Protein AF-A0A833ARR1-F1 (afdb_monomer)

pLDDT: mean 80.04, std 18.49, range [44.41, 98.19]

Secondary structure (DSSP, 8-state):
--HHHHHHHHHHHHHHHHHS-SSTTS--------HHHHHHHHHHHHHTT-HHHHHHHHHHHHHH-TT-HHHHHHHHHHHHHHTT--HHHHHHHHHHHTT-

Radius of gyration: 26.06 Å; Cα contacts (8 Å, |Δi|>4): 65; chains: 1; bounding box: 70×63×41 Å

Structure (mmCIF, N/CA/C/O backbone):
data_AF-A0A833ARR1-F1
#
_entry.id   AF-A0A833ARR1-F1
#
loop_
_atom_site.group_PDB
_atom_site.id
_atom_site.type_symbol
_atom_site.label_atom_id
_atom_site.label_alt_id
_atom_site.label_comp_id
_atom_site.label_asym_id
_atom_site.label_entity_id
_atom_site.label_seq_id
_atom_site.pdbx_PDB_ins_code
_atom_site.Cartn_x
_atom_site.Cartn_y
_atom_site.Cartn_z
_atom_site.occupancy
_atom_site.B_iso_or_equiv
_atom_site.auth_seq_id
_atom_site.auth_comp_id
_atom_site.auth_asym_id
_atom_site.auth_atom_id
_atom_site.pdbx_PDB_model_num
ATOM 1 N N . MET A 1 1 ? 41.107 50.569 -3.709 1.00 56.28 1 MET A N 1
ATOM 2 C CA . MET A 1 1 ? 40.153 49.751 -2.919 1.00 56.28 1 MET A CA 1
ATOM 3 C C . MET A 1 1 ? 39.139 49.053 -3.844 1.00 56.28 1 MET A C 1
ATOM 5 O O . MET A 1 1 ? 37.937 49.138 -3.637 1.00 56.28 1 MET A O 1
ATOM 9 N N . THR A 1 2 ? 39.620 48.374 -4.897 1.00 56.75 2 THR A N 1
ATOM 10 C CA . THR A 1 2 ? 38.771 47.808 -5.979 1.00 56.75 2 THR A CA 1
ATOM 11 C C . THR A 1 2 ? 38.948 46.291 -6.113 1.00 56.75 2 THR A C 1
ATOM 13 O O . THR A 1 2 ? 37.993 45.583 -6.414 1.00 56.75 2 THR A O 1
ATOM 16 N N . VAL A 1 3 ? 40.141 45.778 -5.790 1.00 57.66 3 VAL A N 1
ATOM 17 C CA . VAL A 1 3 ? 40.504 44.351 -5.879 1.00 57.66 3 VAL A CA 1
ATOM 18 C C . VAL A 1 3 ? 39.712 43.492 -4.883 1.00 57.66 3 VAL A C 1
ATOM 20 O O . VAL A 1 3 ? 39.143 42.476 -5.269 1.00 57.66 3 VAL A O 1
ATOM 23 N N . HIS A 1 4 ? 39.561 43.952 -3.636 1.00 56.94 4 HIS A N 1
ATOM 24 C CA . HIS A 1 4 ? 38.809 43.238 -2.593 1.00 56.94 4 HIS A CA 1
ATOM 25 C C . HIS A 1 4 ? 37.322 43.052 -2.955 1.00 56.94 4 HIS A C 1
ATOM 27 O O . HIS A 1 4 ? 36.719 42.029 -2.653 1.00 56.94 4 HIS A O 1
ATOM 33 N N . ARG A 1 5 ? 36.726 44.019 -3.665 1.00 59.78 5 ARG A N 1
ATOM 34 C CA . ARG A 1 5 ? 35.316 43.971 -4.083 1.00 59.78 5 ARG A CA 1
ATOM 35 C C . ARG A 1 5 ? 35.071 42.970 -5.216 1.00 59.78 5 ARG A C 1
ATOM 37 O O . ARG A 1 5 ? 33.983 42.414 -5.304 1.00 59.78 5 ARG A O 1
ATOM 44 N N . ASN A 1 6 ? 36.070 42.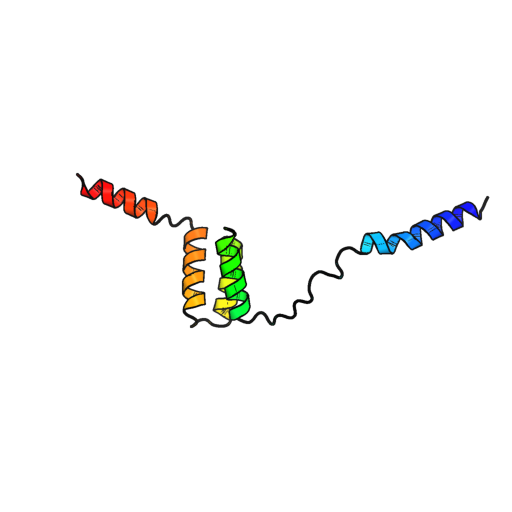738 -6.065 1.00 58.41 6 ASN A N 1
ATOM 45 C CA . ASN A 1 6 ? 35.982 41.778 -7.166 1.00 58.41 6 ASN A CA 1
ATOM 46 C C . ASN A 1 6 ? 36.309 40.351 -6.706 1.00 58.41 6 ASN A C 1
ATOM 48 O O . ASN A 1 6 ? 35.686 39.415 -7.191 1.00 58.41 6 ASN A O 1
ATOM 52 N N . LEU A 1 7 ? 37.201 40.194 -5.720 1.00 59.75 7 LEU A N 1
ATOM 53 C CA . LEU A 1 7 ? 37.519 38.903 -5.102 1.00 59.75 7 LEU A CA 1
ATOM 54 C C . LEU A 1 7 ? 36.320 38.324 -4.332 1.00 59.75 7 LEU A C 1
ATOM 56 O O . LEU A 1 7 ? 35.983 37.158 -4.504 1.00 59.75 7 LEU A O 1
ATOM 60 N N . VAL A 1 8 ? 35.615 39.160 -3.558 1.00 61.34 8 VAL A N 1
ATOM 61 C CA . VAL A 1 8 ? 34.394 38.750 -2.838 1.00 61.34 8 VAL A CA 1
ATOM 62 C C . VAL A 1 8 ? 33.281 38.347 -3.811 1.00 61.34 8 VAL A C 1
ATOM 64 O O . VAL A 1 8 ? 32.609 37.345 -3.587 1.00 61.34 8 VAL A O 1
ATOM 67 N N . LYS A 1 9 ? 33.122 39.072 -4.929 1.00 59.84 9 LYS A N 1
ATOM 68 C CA . LYS A 1 9 ? 32.166 38.704 -5.989 1.00 59.84 9 LYS A CA 1
ATOM 69 C C . LYS A 1 9 ? 32.518 37.368 -6.646 1.00 59.84 9 LYS A C 1
ATOM 71 O O . LYS A 1 9 ? 31.620 36.580 -6.912 1.00 59.84 9 LYS A O 1
ATOM 76 N N . PHE A 1 10 ? 33.805 37.101 -6.865 1.00 62.94 10 PHE A N 1
ATOM 77 C CA . PHE A 1 10 ? 34.276 35.837 -7.434 1.00 62.94 10 PHE A CA 1
ATOM 78 C C . PHE A 1 10 ? 33.992 34.648 -6.509 1.00 62.94 10 PHE A C 1
ATOM 80 O O . PHE A 1 10 ? 33.496 33.624 -6.965 1.00 62.94 10 PHE A O 1
ATOM 87 N N . ILE A 1 11 ? 34.237 34.811 -5.204 1.00 63.59 11 ILE A N 1
ATOM 88 C CA . ILE A 1 11 ? 33.959 33.784 -4.188 1.00 63.59 11 ILE A CA 1
ATOM 89 C C . ILE A 1 11 ? 32.451 33.489 -4.104 1.00 63.59 11 ILE A C 1
ATOM 91 O O . ILE A 1 11 ? 32.057 32.330 -4.016 1.00 63.59 11 ILE A O 1
ATOM 95 N N . PHE A 1 12 ? 31.603 34.518 -4.203 1.00 62.22 12 PHE A N 1
ATOM 96 C CA . PHE A 1 12 ? 30.144 34.357 -4.178 1.00 62.22 12 PHE A CA 1
ATOM 97 C C . PHE A 1 12 ? 29.603 33.607 -5.409 1.00 62.22 12 PHE A C 1
ATOM 99 O O . PHE A 1 12 ? 28.700 32.786 -5.283 1.00 62.22 12 PHE A O 1
ATOM 106 N N . ILE A 1 13 ? 30.179 33.849 -6.593 1.00 64.06 13 ILE A N 1
ATOM 107 C CA . ILE A 1 13 ? 29.793 33.178 -7.848 1.00 64.06 13 ILE A CA 1
ATOM 108 C C . ILE A 1 13 ? 30.218 31.700 -7.848 1.00 64.06 13 ILE A C 1
ATOM 110 O O . ILE A 1 13 ? 29.497 30.856 -8.372 1.00 64.06 13 ILE A O 1
ATOM 114 N N . LEU A 1 14 ? 31.352 31.372 -7.223 1.00 59.88 14 LEU A N 1
ATOM 115 C CA . LEU A 1 14 ? 31.892 30.007 -7.179 1.00 59.88 14 LEU A CA 1
ATOM 116 C C . LEU A 1 14 ? 31.147 29.093 -6.184 1.00 59.88 14 LEU A C 1
ATOM 118 O O . LEU A 1 14 ? 31.147 27.879 -6.354 1.00 59.88 14 LEU A O 1
ATOM 122 N N . MET A 1 15 ? 30.470 29.675 -5.186 1.00 59.19 15 MET A N 1
ATOM 123 C CA . MET A 1 15 ? 29.637 28.965 -4.196 1.00 59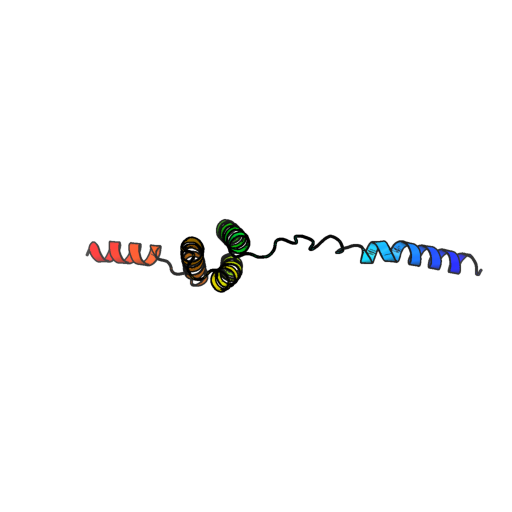.19 15 MET A CA 1
ATOM 124 C C . MET A 1 15 ? 28.161 28.820 -4.619 1.00 59.19 15 MET A C 1
ATOM 126 O O . MET A 1 15 ? 27.430 27.996 -4.071 1.00 59.19 15 MET A O 1
ATOM 130 N N . LEU A 1 16 ? 27.718 29.591 -5.616 1.00 56.44 16 LEU A N 1
ATOM 131 C CA . LEU A 1 16 ? 26.353 29.578 -6.152 1.00 56.44 16 LEU A CA 1
ATOM 132 C C . LEU A 1 16 ? 25.891 28.218 -6.732 1.00 56.44 16 LEU A C 1
ATOM 134 O O . LEU A 1 16 ? 24.738 27.852 -6.497 1.00 56.44 16 LEU A O 1
ATOM 138 N N . PRO A 1 17 ? 26.740 27.416 -7.412 1.00 56.84 17 PRO A N 1
ATOM 139 C CA . PRO A 1 17 ? 26.326 26.100 -7.905 1.00 56.84 17 PRO A CA 1
ATOM 140 C C . PRO A 1 17 ? 26.230 25.021 -6.811 1.00 56.84 17 PRO A C 1
ATOM 142 O O . PRO A 1 17 ? 25.707 23.946 -7.080 1.00 56.84 17 PRO A O 1
ATOM 145 N N . ILE A 1 18 ? 26.673 25.290 -5.575 1.00 58.00 18 ILE A N 1
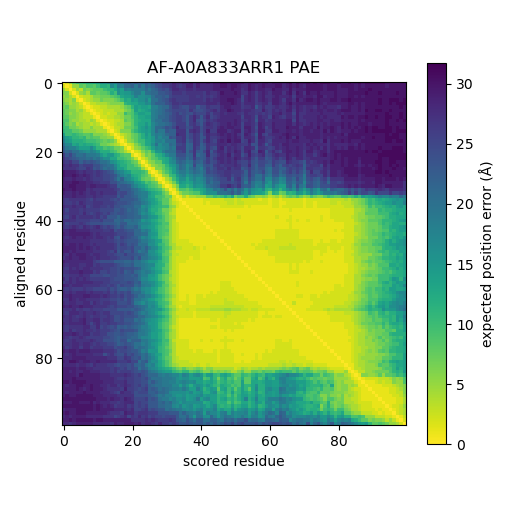ATOM 146 C CA . ILE A 1 18 ? 26.536 24.354 -4.442 1.00 58.00 18 ILE A CA 1
ATOM 147 C C . ILE A 1 18 ? 25.153 24.509 -3.784 1.00 58.00 18 ILE A C 1
ATOM 149 O O . ILE A 1 18 ? 24.583 23.533 -3.309 1.00 58.00 18 ILE A O 1
ATOM 153 N N . PHE A 1 19 ? 24.559 25.709 -3.837 1.00 54.47 19 PHE A N 1
ATOM 154 C CA . PHE A 1 19 ? 23.201 25.965 -3.335 1.00 54.47 19 PHE A CA 1
ATOM 155 C C . PHE A 1 19 ? 22.087 25.599 -4.330 1.00 54.47 19 PHE A C 1
ATOM 157 O O . PHE A 1 19 ? 20.970 25.324 -3.903 1.00 54.47 19 PHE A O 1
ATOM 164 N N . LEU A 1 20 ? 22.382 25.530 -5.636 1.00 55.81 20 LEU A N 1
ATOM 165 C CA . LEU A 1 20 ? 21.483 24.937 -6.644 1.00 55.81 20 LEU A CA 1
AT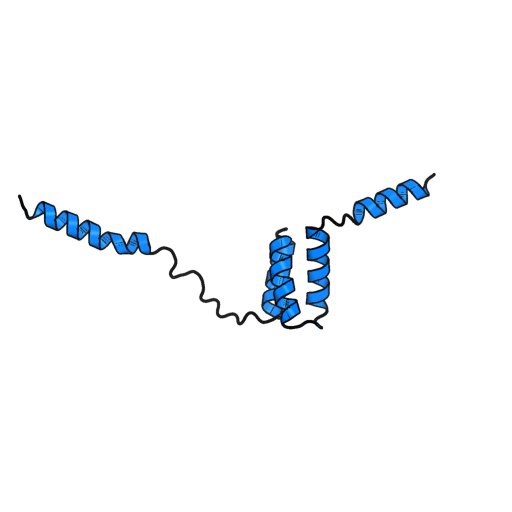OM 166 C C . LEU A 1 20 ? 21.731 23.429 -6.863 1.00 55.81 20 LEU A C 1
ATOM 168 O O . LEU A 1 20 ? 21.099 22.817 -7.720 1.00 55.81 20 LEU A O 1
ATOM 172 N N . GLY A 1 21 ? 22.648 22.828 -6.100 1.00 52.19 21 GLY A N 1
ATOM 173 C CA . GLY A 1 21 ? 23.078 21.435 -6.247 1.00 52.19 21 GLY A CA 1
ATOM 174 C C . GLY A 1 21 ? 22.214 20.395 -5.529 1.00 52.19 21 GLY A C 1
ATOM 175 O O . GLY A 1 21 ? 22.574 19.222 -5.524 1.00 52.19 21 GLY A O 1
ATOM 176 N N . CYS A 1 22 ? 21.083 20.776 -4.935 1.00 57.34 22 CYS A N 1
ATOM 177 C CA . CYS A 1 22 ? 20.113 19.817 -4.410 1.00 57.34 22 CYS A CA 1
ATOM 178 C C . CYS A 1 22 ? 18.998 19.622 -5.444 1.00 57.34 22 CYS A C 1
ATOM 180 O O . CYS A 1 22 ? 18.129 20.483 -5.544 1.00 57.34 22 CYS A O 1
ATOM 182 N N . ASN A 1 23 ? 19.075 18.517 -6.204 1.00 52.84 23 ASN A N 1
ATOM 183 C CA . ASN A 1 23 ? 17.985 17.776 -6.888 1.00 52.84 23 ASN A CA 1
ATOM 184 C C . ASN A 1 23 ? 18.344 17.193 -8.274 1.00 52.84 23 ASN A C 1
ATOM 186 O O . ASN A 1 23 ? 17.450 16.781 -9.001 1.00 52.84 23 ASN A O 1
ATOM 190 N N . ILE A 1 24 ? 19.623 17.065 -8.653 1.00 55.66 24 ILE A N 1
ATOM 191 C CA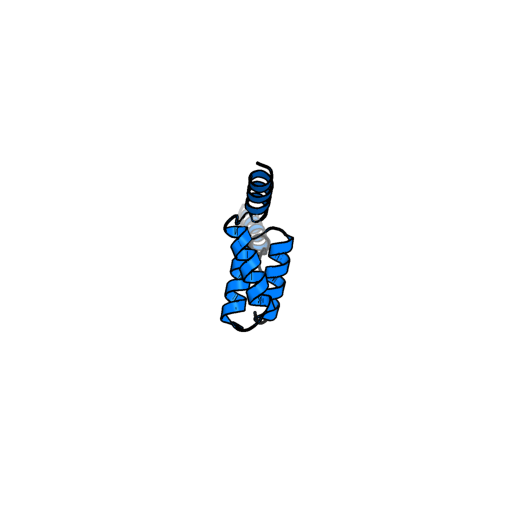 . ILE A 1 24 ? 19.978 16.301 -9.876 1.00 55.66 24 ILE A CA 1
ATOM 192 C C . ILE A 1 24 ? 19.889 14.770 -9.649 1.00 55.66 24 ILE A C 1
ATOM 194 O O . ILE A 1 24 ? 19.919 14.004 -10.603 1.00 55.66 24 ILE A O 1
ATOM 198 N N . PHE A 1 25 ? 19.723 14.303 -8.403 1.00 54.00 25 PHE A N 1
ATOM 199 C CA . PHE A 1 25 ? 19.650 12.868 -8.072 1.00 54.00 25 PHE A CA 1
ATOM 200 C C . PHE A 1 25 ? 18.252 12.359 -7.694 1.00 54.00 25 PHE A C 1
ATOM 202 O O . PHE A 1 25 ? 18.119 11.260 -7.162 1.00 54.00 25 PHE A O 1
ATOM 209 N N . SER A 1 26 ? 17.206 13.133 -7.976 1.00 49.66 26 SER A N 1
ATOM 210 C CA . SER A 1 26 ? 15.836 12.635 -7.886 1.00 49.66 26 SER A CA 1
ATOM 211 C C . SER A 1 26 ? 15.371 12.302 -9.297 1.00 49.66 26 SER A C 1
ATOM 213 O O . SER A 1 26 ? 15.209 13.202 -10.112 1.00 49.66 26 SER A O 1
ATOM 215 N N . SER A 1 27 ? 15.115 11.022 -9.558 1.00 45.66 27 SER A N 1
ATOM 216 C CA . SER A 1 27 ? 14.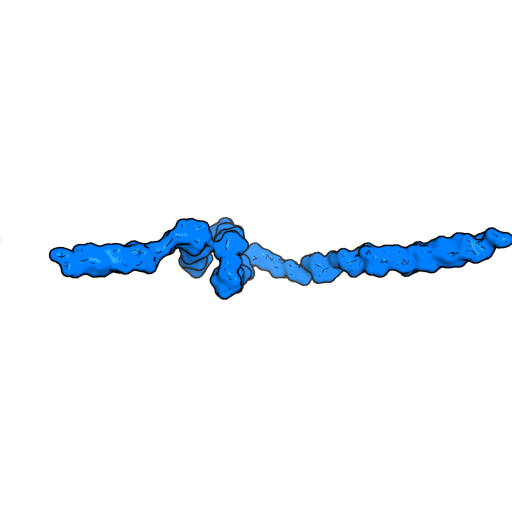421 10.525 -10.755 1.00 45.66 27 SER A CA 1
ATOM 217 C C . SER A 1 27 ? 15.292 10.149 -11.962 1.00 45.66 27 SER A C 1
ATOM 219 O O . SER A 1 27 ? 15.205 10.714 -13.048 1.00 45.66 27 SER A O 1
ATOM 221 N N . MET A 1 28 ? 16.095 9.101 -11.787 1.00 44.41 28 MET A N 1
ATOM 222 C CA . MET A 1 28 ? 16.352 8.137 -12.862 1.00 44.41 28 MET A CA 1
ATOM 223 C C . MET A 1 28 ? 16.125 6.720 -12.320 1.00 44.41 28 MET A C 1
ATOM 225 O O . MET A 1 28 ? 17.015 5.879 -12.337 1.00 44.41 28 MET A O 1
ATOM 229 N N . ASN A 1 29 ? 14.912 6.461 -11.825 1.00 48.06 29 ASN A N 1
ATOM 230 C CA . ASN A 1 29 ? 14.320 5.136 -11.974 1.00 48.06 29 ASN A CA 1
ATOM 231 C C . ASN A 1 29 ? 13.489 5.213 -13.250 1.00 48.06 29 ASN A C 1
ATOM 233 O O . ASN A 1 29 ? 12.325 5.590 -13.232 1.00 48.06 29 ASN A O 1
ATOM 237 N N . SER A 1 30 ? 14.109 4.889 -14.382 1.00 46.56 30 SER A N 1
ATOM 238 C CA . SER A 1 30 ? 13.379 4.449 -15.569 1.00 46.56 30 SER A CA 1
ATOM 239 C C . SER A 1 30 ? 12.839 3.035 -15.335 1.00 46.56 30 SER A C 1
ATOM 241 O O . SER A 1 30 ? 13.072 2.143 -16.152 1.00 46.56 30 SER A O 1
ATOM 243 N N . GLU A 1 31 ? 12.172 2.805 -14.202 1.00 51.09 31 GLU A N 1
ATOM 244 C CA . GLU A 1 31 ? 11.190 1.740 -14.170 1.00 51.09 31 GLU A CA 1
ATOM 245 C C . GLU A 1 31 ? 10.094 2.253 -15.087 1.00 51.09 31 GLU A C 1
ATOM 247 O O . GLU A 1 31 ? 9.478 3.287 -14.840 1.00 51.09 31 GLU A O 1
ATOM 252 N N . SER A 1 32 ? 9.925 1.610 -16.236 1.00 54.47 32 SER A N 1
ATOM 253 C CA . SER A 1 32 ? 8.626 1.677 -16.875 1.00 54.47 32 SER A CA 1
ATOM 254 C C . SER A 1 32 ? 7.625 1.331 -15.781 1.00 54.47 32 SER A C 1
ATOM 256 O O . SER A 1 32 ? 7.694 0.210 -15.282 1.00 54.47 32 SER A O 1
ATOM 258 N N . ASP A 1 33 ? 6.781 2.281 -15.371 1.00 66.94 33 ASP A N 1
ATOM 259 C CA . ASP A 1 33 ? 5.657 2.019 -14.472 1.00 66.94 33 ASP A CA 1
ATOM 260 C C . ASP A 1 33 ? 4.717 1.053 -15.204 1.00 66.94 33 ASP A C 1
ATOM 262 O O . ASP A 1 33 ? 3.740 1.444 -15.854 1.00 66.94 33 ASP A O 1
ATOM 266 N N . ASP A 1 34 ? 5.094 -0.218 -15.224 1.00 87.00 34 ASP A N 1
ATOM 267 C CA . ASP A 1 34 ? 4.248 -1.318 -15.603 1.00 87.00 34 ASP A CA 1
ATOM 268 C C . ASP A 1 34 ? 3.324 -1.618 -14.422 1.00 87.00 34 ASP A C 1
ATOM 270 O O . ASP A 1 34 ? 3.521 -1.158 -13.292 1.00 87.00 34 ASP A O 1
ATOM 274 N N . ALA A 1 35 ? 2.241 -2.339 -14.695 1.00 93.69 35 ALA A N 1
ATOM 275 C CA . ALA A 1 35 ? 1.247 -2.623 -13.670 1.00 93.69 35 ALA A CA 1
ATOM 276 C C . ALA A 1 35 ? 1.860 -3.361 -12.457 1.00 93.69 35 ALA A C 1
ATOM 278 O O . ALA A 1 35 ? 1.383 -3.203 -11.337 1.00 93.69 35 ALA A O 1
ATOM 279 N N . GLY A 1 36 ? 2.944 -4.119 -12.673 1.00 94.81 36 GLY A N 1
ATOM 280 C CA . GLY A 1 36 ? 3.660 -4.862 -11.640 1.00 94.81 36 GLY A CA 1
ATOM 281 C C . GLY A 1 36 ? 4.445 -3.972 -10.675 1.00 94.81 36 GLY A C 1
ATOM 282 O O . GLY A 1 36 ? 4.317 -4.142 -9.465 1.00 94.81 36 GLY A O 1
ATOM 283 N N . SER A 1 37 ? 5.215 -2.998 -11.170 1.00 95.69 37 SER A N 1
ATOM 284 C CA . SER A 1 37 ? 5.934 -2.057 -10.297 1.00 95.69 37 SER A CA 1
ATOM 285 C C . SER A 1 37 ? 4.956 -1.237 -9.453 1.00 95.69 37 SER A C 1
ATOM 287 O O . SER A 1 37 ? 5.115 -1.140 -8.235 1.00 95.69 37 SER A O 1
ATOM 289 N N . LEU A 1 38 ? 3.883 -0.727 -10.065 1.00 96.94 38 LEU A N 1
ATOM 290 C CA . LEU A 1 38 ? 2.847 0.020 -9.347 1.00 96.94 38 LEU A CA 1
ATOM 291 C C . LEU A 1 38 ? 2.134 -0.837 -8.290 1.00 96.94 38 LEU A C 1
ATOM 293 O O . LEU A 1 38 ? 1.866 -0.359 -7.187 1.00 96.94 38 LEU A O 1
ATOM 297 N N . LEU A 1 39 ? 1.889 -2.120 -8.578 1.00 97.56 39 LEU A N 1
ATOM 298 C CA . LEU A 1 39 ? 1.366 -3.072 -7.598 1.00 97.56 39 LEU A CA 1
ATOM 299 C C . LEU A 1 39 ? 2.302 -3.219 -6.387 1.00 97.56 39 LEU A C 1
ATOM 301 O O . LEU A 1 39 ? 1.842 -3.159 -5.245 1.00 97.56 39 LEU A O 1
ATOM 305 N N . GLU A 1 40 ? 3.608 -3.390 -6.604 1.00 97.69 40 GLU A N 1
ATOM 306 C CA . GLU A 1 40 ? 4.572 -3.517 -5.504 1.00 97.69 40 GLU A CA 1
ATOM 307 C C . GLU A 1 40 ? 4.707 -2.220 -4.693 1.00 97.69 40 GLU A C 1
ATOM 309 O O . GLU A 1 40 ? 4.735 -2.268 -3.459 1.00 97.69 40 GLU A O 1
ATOM 314 N N . GLN A 1 41 ? 4.695 -1.057 -5.352 1.00 97.50 41 GLN A N 1
ATOM 315 C CA . GLN A 1 41 ? 4.665 0.247 -4.681 1.00 97.50 41 GLN A CA 1
ATOM 316 C C . GLN A 1 41 ? 3.397 0.413 -3.828 1.00 97.50 41 GLN A C 1
ATOM 318 O O . GLN A 1 41 ? 3.480 0.814 -2.664 1.00 97.50 41 GLN A O 1
ATOM 323 N N . GLY A 1 42 ? 2.232 0.025 -4.358 1.00 97.88 42 GLY A N 1
ATOM 324 C CA . GLY A 1 42 ? 0.963 0.030 -3.630 1.00 97.88 42 GLY A CA 1
ATOM 325 C C . GLY A 1 42 ? 0.972 -0.888 -2.404 1.00 97.88 42 GLY A C 1
ATOM 326 O O . GLY A 1 42 ? 0.554 -0.489 -1.315 1.00 97.88 42 GLY A O 1
ATOM 327 N N . LYS A 1 43 ? 1.519 -2.102 -2.537 1.00 98.19 43 LYS A N 1
ATOM 328 C CA . LYS A 1 43 ? 1.685 -3.045 -1.417 1.00 98.19 43 LYS A CA 1
ATOM 329 C C . LYS A 1 43 ? 2.606 -2.490 -0.332 1.00 98.19 43 LYS A C 1
ATOM 331 O O . LYS A 1 43 ? 2.278 -2.600 0.849 1.00 98.19 43 LYS A O 1
ATOM 336 N N . ALA A 1 44 ? 3.730 -1.884 -0.712 1.00 98.06 44 ALA A N 1
ATOM 337 C CA . ALA A 1 44 ? 4.652 -1.259 0.234 1.00 98.06 44 ALA A CA 1
ATOM 338 C C . ALA A 1 44 ? 3.988 -0.087 0.979 1.00 98.06 44 ALA A C 1
ATOM 340 O O . ALA A 1 44 ? 4.085 0.005 2.202 1.00 98.06 44 ALA A O 1
ATOM 341 N N . ALA A 1 45 ? 3.238 0.759 0.269 1.00 98.12 45 ALA A N 1
ATOM 342 C CA . ALA A 1 45 ? 2.474 1.845 0.878 1.00 98.12 45 ALA A CA 1
ATOM 343 C C . ALA A 1 45 ? 1.420 1.319 1.879 1.00 98.12 45 ALA A C 1
ATOM 345 O O . ALA A 1 45 ? 1.343 1.821 3.001 1.00 98.12 45 ALA A O 1
ATOM 346 N N . LEU A 1 46 ? 0.692 0.238 1.555 1.00 97.62 46 LEU A N 1
ATOM 347 C CA . LEU A 1 46 ? -0.234 -0.422 2.495 1.00 97.62 46 LEU A CA 1
ATOM 348 C C . LEU A 1 46 ? 0.459 -0.959 3.751 1.00 97.62 46 LEU A C 1
ATOM 350 O O . LEU A 1 46 ? -0.131 -0.936 4.834 1.00 97.62 46 LEU A O 1
ATOM 354 N N . GLN A 1 47 ? 1.679 -1.482 3.619 1.00 97.44 47 GLN A N 1
ATOM 355 C CA . GLN A 1 47 ? 2.466 -1.964 4.758 1.00 97.44 47 GLN A CA 1
ATOM 356 C C . GLN A 1 47 ? 2.921 -0.815 5.661 1.00 97.44 47 GLN A C 1
ATOM 358 O O . GLN A 1 47 ? 2.949 -0.974 6.879 1.00 97.44 47 GLN A O 1
ATOM 363 N N . ASN A 1 48 ? 3.205 0.348 5.074 1.00 97.06 48 ASN A N 1
ATOM 364 C CA . ASN A 1 48 ? 3.579 1.562 5.798 1.00 97.06 48 ASN A CA 1
ATOM 365 C C . ASN A 1 48 ? 2.373 2.320 6.384 1.00 97.06 48 ASN A C 1
ATOM 367 O O . ASN A 1 48 ? 2.563 3.303 7.096 1.00 97.06 48 ASN A O 1
ATOM 371 N N . GLY A 1 49 ? 1.142 1.880 6.099 1.00 95.62 49 GLY A N 1
ATOM 372 C CA . GLY A 1 49 ? -0.087 2.567 6.511 1.00 95.62 49 GLY A CA 1
ATOM 373 C C . GLY A 1 49 ? -0.421 3.807 5.673 1.00 95.62 49 GLY A C 1
ATOM 374 O O . GLY A 1 49 ? -1.326 4.554 6.028 1.00 95.62 49 GLY A O 1
ATOM 375 N N . GLU A 1 50 ? 0.277 4.018 4.557 1.00 97.62 50 GLU A N 1
ATOM 376 C CA . GLU A 1 50 ? 0.053 5.111 3.604 1.00 97.62 50 GLU A CA 1
ATOM 377 C C . GLU A 1 50 ? -1.126 4.758 2.672 1.00 97.62 50 GLU A C 1
ATOM 379 O O . GLU A 1 50 ? -0.947 4.549 1.471 1.00 97.62 50 GLU A O 1
ATOM 384 N N . ASN A 1 51 ? -2.332 4.612 3.230 1.00 96.38 51 ASN A N 1
ATOM 385 C CA . ASN A 1 51 ? -3.478 4.011 2.533 1.00 96.38 51 ASN A CA 1
ATOM 386 C C . ASN A 1 51 ? -3.919 4.800 1.286 1.00 96.38 51 ASN A C 1
ATOM 388 O O . ASN A 1 51 ? -4.234 4.194 0.264 1.00 96.38 51 ASN A O 1
ATOM 392 N N . GLU A 1 52 ? -3.905 6.133 1.333 1.00 97.38 52 GLU A N 1
ATOM 393 C CA . GLU A 1 52 ? -4.291 6.996 0.210 1.00 97.38 52 GLU A CA 1
ATOM 394 C C . GLU A 1 52 ? -3.301 6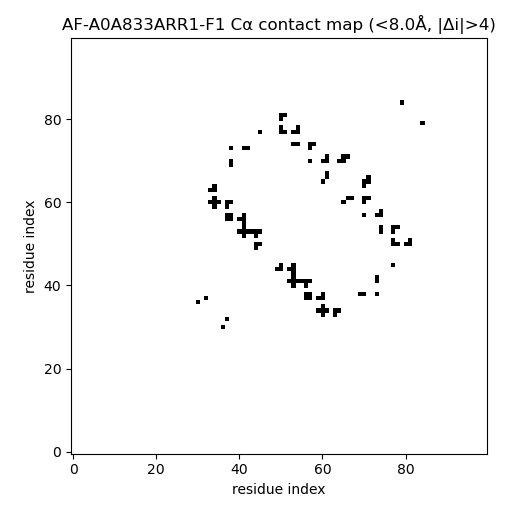.879 -0.947 1.00 97.38 52 GLU A C 1
ATOM 396 O O . GLU A 1 52 ? -3.690 6.749 -2.106 1.00 97.38 52 GLU A O 1
ATOM 401 N N . LYS A 1 53 ? -2.006 6.868 -0.626 1.00 97.12 53 LYS A N 1
ATOM 402 C CA . LYS A 1 53 ? -0.939 6.727 -1.617 1.00 97.12 53 LYS A CA 1
ATOM 403 C C . LYS A 1 53 ? -0.918 5.324 -2.215 1.00 97.12 53 LYS A C 1
ATOM 405 O O . LYS A 1 53 ? -0.685 5.154 -3.407 1.00 97.12 53 LYS A O 1
ATOM 410 N N . ALA A 1 54 ? -1.199 4.310 -1.398 1.00 98.19 54 ALA A N 1
ATOM 411 C CA . ALA A 1 54 ? -1.394 2.961 -1.900 1.00 98.19 54 ALA A CA 1
ATOM 412 C C . ALA A 1 54 ? -2.544 2.899 -2.907 1.00 98.19 54 ALA A C 1
ATOM 414 O O . ALA A 1 54 ? -2.397 2.276 -3.956 1.00 98.19 54 ALA A O 1
ATOM 415 N N . LEU A 1 55 ? -3.669 3.550 -2.597 1.00 98.19 55 LEU A N 1
ATOM 416 C CA . LEU A 1 55 ? -4.823 3.600 -3.485 1.00 98.19 55 LEU A CA 1
ATOM 417 C C . LEU A 1 55 ? -4.476 4.264 -4.823 1.00 98.19 55 LEU A C 1
ATOM 419 O O . LEU A 1 55 ? -4.860 3.733 -5.859 1.00 98.19 55 LEU A O 1
ATOM 423 N N . GLU A 1 56 ? -3.711 5.359 -4.808 1.00 97.94 56 GLU A N 1
ATOM 424 C CA . GLU A 1 56 ? -3.225 6.031 -6.022 1.00 97.94 56 GLU A CA 1
ATOM 425 C C . GLU A 1 56 ? -2.404 5.081 -6.910 1.00 97.94 56 GLU A C 1
ATOM 427 O O . GLU A 1 56 ? -2.768 4.852 -8.064 1.00 97.94 56 GLU A O 1
ATOM 432 N N . TYR A 1 57 ? -1.369 4.437 -6.357 1.00 98.00 57 TYR A N 1
ATOM 433 C CA . TYR A 1 57 ? -0.558 3.477 -7.116 1.00 98.00 57 TYR A CA 1
ATOM 434 C C . TYR A 1 57 ? -1.385 2.314 -7.677 1.00 98.00 57 TYR A C 1
ATOM 436 O O . TYR A 1 57 ? -1.160 1.869 -8.802 1.00 98.00 57 TYR A O 1
ATOM 444 N N . LEU A 1 58 ? -2.350 1.812 -6.906 1.00 98.00 58 LEU A N 1
ATOM 445 C CA . LEU A 1 58 ? -3.178 0.673 -7.302 1.00 98.00 58 LEU A CA 1
ATOM 446 C C . LEU A 1 58 ? -4.243 1.046 -8.344 1.00 98.00 58 LEU A C 1
ATOM 448 O O . LEU A 1 58 ? -4.587 0.206 -9.174 1.00 98.00 58 LEU A O 1
ATOM 452 N N . GLU A 1 59 ? -4.745 2.282 -8.346 1.00 97.81 59 GLU A N 1
ATOM 453 C CA . GLU A 1 59 ? -5.590 2.800 -9.431 1.00 97.81 59 GLU A CA 1
ATOM 454 C C . GLU A 1 59 ? -4.804 2.900 -10.741 1.00 97.81 59 GLU A C 1
ATOM 456 O O . GLU A 1 59 ? -5.262 2.408 -11.776 1.00 97.81 59 GLU A O 1
ATOM 461 N N . ASP A 1 60 ? -3.583 3.437 -10.688 1.00 96.69 60 ASP A N 1
ATOM 462 C CA . ASP A 1 60 ? -2.698 3.506 -11.853 1.00 96.69 60 ASP A CA 1
ATOM 463 C C . ASP A 1 60 ? -2.330 2.112 -12.379 1.00 96.69 60 ASP A C 1
ATOM 465 O O . AS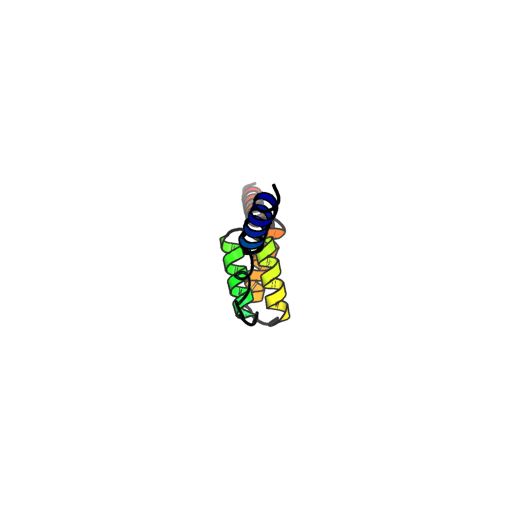P A 1 60 ? -2.316 1.882 -13.594 1.00 96.69 60 ASP A O 1
ATOM 469 N N . ALA A 1 61 ? -2.090 1.154 -11.478 1.00 97.31 61 ALA A N 1
ATOM 470 C CA . ALA A 1 61 ? -1.843 -0.241 -11.832 1.00 97.31 61 ALA A CA 1
ATOM 471 C C . ALA A 1 61 ? -3.067 -0.864 -12.528 1.00 97.31 61 ALA A C 1
ATOM 473 O O . ALA A 1 61 ? -2.934 -1.491 -13.581 1.00 97.31 61 ALA A O 1
ATOM 474 N N . LYS A 1 62 ? -4.273 -0.632 -11.991 1.00 96.94 62 LYS A N 1
ATOM 475 C CA . LYS A 1 62 ? -5.540 -1.158 -12.530 1.00 96.94 62 LYS A CA 1
ATOM 476 C C . LYS A 1 62 ? -5.865 -0.586 -13.907 1.00 96.94 62 LYS A C 1
ATOM 478 O O . LYS A 1 62 ? -6.399 -1.296 -14.750 1.00 96.94 62 LYS A O 1
ATOM 483 N N . MET A 1 63 ? -5.524 0.677 -14.172 1.00 96.12 63 MET A N 1
ATOM 484 C CA . MET A 1 63 ? -5.680 1.261 -15.510 1.00 96.12 63 MET A CA 1
ATOM 485 C C . MET A 1 63 ? -4.810 0.566 -16.569 1.00 96.12 63 MET A C 1
ATOM 487 O O . MET A 1 63 ? -5.160 0.584 -17.750 1.00 96.12 63 MET A O 1
ATOM 491 N N . LYS A 1 64 ? -3.680 -0.027 -16.167 1.00 94.56 64 LYS A N 1
ATOM 492 C CA . LYS A 1 64 ? -2.741 -0.715 -17.068 1.00 94.56 64 LYS A CA 1
ATOM 493 C C . LYS A 1 64 ? -3.071 -2.194 -17.242 1.00 94.56 64 LYS A C 1
ATOM 495 O O . LYS A 1 64 ? -2.942 -2.700 -18.353 1.00 94.56 64 LYS A O 1
ATOM 500 N N . ASP A 1 65 ? -3.480 -2.866 -16.170 1.00 95.69 65 ASP A N 1
ATOM 501 C CA . ASP A 1 65 ? -3.859 -4.281 -16.176 1.00 95.69 65 ASP A CA 1
ATOM 502 C C . ASP A 1 65 ? -5.133 -4.501 -15.332 1.00 95.69 65 ASP A C 1
ATOM 504 O O . ASP A 1 65 ? -5.059 -4.845 -14.148 1.00 95.69 65 ASP A O 1
ATOM 508 N N . PRO A 1 66 ? -6.321 -4.248 -15.913 1.00 95.25 66 PRO A N 1
ATOM 509 C CA . PRO A 1 66 ? -7.587 -4.251 -15.178 1.00 95.25 66 PRO A CA 1
ATOM 510 C C . PRO A 1 66 ? -8.058 -5.645 -14.749 1.00 95.25 66 PRO A C 1
ATOM 512 O O . PRO A 1 66 ? -8.872 -5.745 -13.834 1.00 95.25 66 PRO A O 1
ATOM 515 N N . ASP A 1 67 ? -7.553 -6.705 -15.385 1.00 95.56 67 ASP A N 1
ATOM 516 C CA . ASP A 1 67 ? -7.954 -8.092 -15.115 1.00 95.56 67 ASP A CA 1
ATOM 517 C C . ASP A 1 67 ? -7.004 -8.792 -14.126 1.00 95.56 67 ASP A C 1
ATOM 519 O O . ASP A 1 67 ? -7.194 -9.962 -13.776 1.00 95.56 67 ASP A O 1
ATOM 523 N N . ASN A 1 68 ? -5.979 -8.082 -13.647 1.00 96.06 68 ASN A N 1
ATOM 524 C CA . ASN A 1 68 ? -5.031 -8.612 -12.685 1.00 96.06 68 ASN A CA 1
ATOM 525 C C . ASN A 1 68 ? -5.674 -8.776 -11.308 1.00 96.06 68 ASN A C 1
ATOM 527 O O . ASN A 1 68 ? -5.991 -7.805 -10.614 1.00 96.06 68 ASN A O 1
ATOM 531 N N . TYR A 1 69 ? -5.817 -10.029 -10.889 1.00 97.12 69 TYR A N 1
ATOM 532 C CA . TYR A 1 69 ? -6.438 -10.365 -9.615 1.00 97.12 69 TYR A CA 1
ATOM 533 C C . TYR A 1 69 ? -5.734 -9.720 -8.412 1.00 97.12 69 TYR A C 1
ATOM 535 O O . TYR A 1 69 ? -6.411 -9.238 -7.503 1.00 97.12 69 TYR A O 1
ATOM 543 N N . ASP A 1 70 ? -4.398 -9.666 -8.408 1.00 96.88 70 ASP A N 1
ATOM 544 C CA . ASP A 1 70 ? -3.650 -9.100 -7.284 1.00 96.88 70 ASP A CA 1
ATOM 545 C C . ASP A 1 70 ? -3.876 -7.588 -7.187 1.00 96.88 70 ASP A C 1
ATOM 547 O O . ASP A 1 70 ? -4.128 -7.073 -6.096 1.00 96.88 70 ASP A O 1
ATOM 551 N N . ILE A 1 71 ? -3.879 -6.881 -8.322 1.00 98.00 71 ILE A N 1
ATOM 552 C CA . ILE A 1 71 ? -4.179 -5.443 -8.364 1.00 98.00 71 ILE A CA 1
ATOM 553 C C . ILE A 1 71 ? -5.585 -5.177 -7.833 1.00 98.00 71 ILE A C 1
ATOM 555 O O . ILE A 1 71 ? -5.749 -4.338 -6.951 1.00 98.00 71 ILE A O 1
ATOM 559 N N . LEU A 1 72 ? -6.592 -5.913 -8.310 1.00 97.62 72 LEU A N 1
ATOM 560 C CA . LEU A 1 72 ? -7.977 -5.760 -7.854 1.00 97.62 72 LEU A CA 1
ATOM 561 C C . LEU A 1 72 ? -8.129 -6.045 -6.353 1.00 97.62 72 LEU A C 1
ATOM 563 O O . LEU A 1 72 ? -8.837 -5.320 -5.646 1.00 97.62 72 LEU A O 1
ATOM 567 N N . TYR A 1 73 ? -7.452 -7.080 -5.852 1.00 97.75 73 TYR A N 1
ATOM 568 C CA . TYR A 1 73 ? -7.460 -7.435 -4.438 1.00 97.75 73 TYR A CA 1
ATOM 569 C C . TYR A 1 73 ? -6.855 -6.322 -3.577 1.00 97.75 73 TYR A C 1
ATOM 571 O O . TYR A 1 73 ? -7.514 -5.814 -2.666 1.00 97.75 73 TYR A O 1
ATOM 579 N N . PHE A 1 74 ? -5.622 -5.902 -3.870 1.00 97.81 74 PHE A N 1
ATOM 580 C CA . PHE A 1 74 ? -4.955 -4.872 -3.076 1.00 97.81 74 PHE A CA 1
ATOM 581 C C . PHE A 1 74 ? -5.638 -3.509 -3.217 1.00 97.81 74 PHE A C 1
ATOM 583 O O . PHE A 1 74 ? -5.739 -2.785 -2.227 1.00 97.81 74 PHE A O 1
ATOM 590 N N . HIS A 1 75 ? -6.176 -3.183 -4.396 1.00 97.75 75 HIS A N 1
ATOM 591 C CA . HIS A 1 75 ? -7.000 -1.992 -4.616 1.00 97.75 75 HIS A CA 1
ATOM 592 C C . HIS A 1 75 ? -8.231 -1.974 -3.700 1.00 97.75 75 HIS A C 1
ATOM 594 O O . HIS A 1 75 ? -8.512 -0.965 -3.049 1.00 97.75 75 HIS A O 1
ATOM 600 N N . SER A 1 76 ? -8.919 -3.112 -3.574 1.00 96.56 76 SER A N 1
ATOM 601 C CA . SER A 1 76 ? -10.074 -3.256 -2.681 1.00 96.56 76 SER A CA 1
ATOM 602 C C . SER A 1 76 ? -9.681 -3.074 -1.212 1.00 96.56 76 SER A C 1
ATOM 604 O O . SER A 1 76 ? -10.383 -2.394 -0.463 1.00 96.56 76 SER A O 1
ATOM 606 N N . VAL A 1 77 ? -8.534 -3.629 -0.801 1.00 95.25 77 VAL A N 1
ATOM 607 C CA . VAL A 1 77 ? -7.986 -3.442 0.554 1.00 95.25 77 VAL A CA 1
ATOM 608 C C . VAL A 1 77 ? -7.669 -1.970 0.821 1.00 95.25 77 VAL A C 1
ATOM 610 O O . VAL A 1 77 ? -8.066 -1.445 1.861 1.00 95.25 77 VAL A O 1
ATOM 613 N N . ALA A 1 78 ? -6.988 -1.294 -0.107 1.00 96.62 78 ALA A N 1
ATOM 614 C CA . ALA A 1 78 ? -6.676 0.129 0.012 1.00 96.62 78 ALA A CA 1
ATOM 615 C C . ALA A 1 78 ? -7.953 0.972 0.110 1.00 96.62 78 ALA A C 1
ATOM 617 O O . ALA A 1 78 ? -8.079 1.797 1.011 1.00 96.62 78 ALA A O 1
ATOM 618 N N . THR A 1 79 ? -8.941 0.692 -0.741 1.00 95.44 79 THR A N 1
ATOM 619 C CA . THR A 1 79 ? -10.245 1.364 -0.724 1.00 95.44 79 THR A CA 1
ATOM 620 C C . THR A 1 79 ? -10.954 1.185 0.617 1.00 95.44 79 THR A C 1
ATOM 622 O O . THR A 1 79 ? -11.450 2.161 1.178 1.00 95.44 79 THR A O 1
ATOM 625 N N . ALA A 1 80 ? -10.985 -0.034 1.161 1.00 94.12 80 ALA A N 1
ATOM 626 C CA . ALA A 1 80 ? -11.612 -0.302 2.452 1.00 94.12 80 ALA A CA 1
ATOM 627 C C . ALA A 1 80 ? -10.934 0.464 3.595 1.00 94.12 80 ALA A C 1
ATOM 629 O O . ALA A 1 80 ? -11.624 1.015 4.447 1.00 94.12 80 ALA A O 1
ATOM 630 N N . ARG A 1 81 ? -9.597 0.541 3.584 1.00 92.94 81 ARG A N 1
ATOM 631 C CA . ARG A 1 81 ? -8.834 1.275 4.599 1.00 92.94 81 ARG A CA 1
ATOM 632 C C . ARG A 1 81 ? -8.995 2.790 4.497 1.00 92.94 81 ARG A C 1
ATOM 634 O O . ARG A 1 81 ? -9.114 3.429 5.525 1.00 92.94 81 ARG A O 1
ATOM 641 N N . VAL A 1 82 ? -9.019 3.357 3.289 1.00 94.81 82 VAL A N 1
ATOM 642 C CA . VAL A 1 82 ? -9.233 4.807 3.086 1.00 94.81 82 VAL A CA 1
ATOM 643 C C . VAL A 1 82 ? -10.639 5.238 3.512 1.00 94.81 82 VAL A C 1
ATOM 645 O O . VAL A 1 82 ? -10.831 6.354 3.978 1.00 94.81 82 VAL A O 1
ATOM 648 N N . ASN A 1 83 ? -11.634 4.366 3.341 1.00 91.56 83 ASN A N 1
ATOM 649 C CA . ASN A 1 83 ? -13.020 4.658 3.711 1.00 91.56 83 ASN A CA 1
ATOM 650 C C . ASN A 1 83 ? -13.358 4.246 5.153 1.00 91.56 83 ASN A C 1
ATOM 652 O O . ASN A 1 83 ? -14.541 4.219 5.491 1.00 91.56 83 ASN A O 1
ATOM 656 N N . AS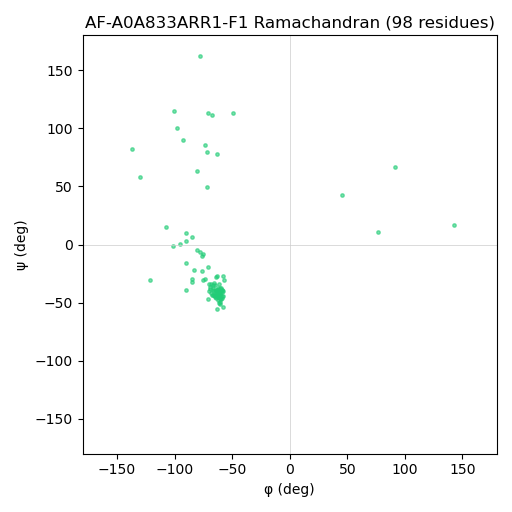P A 1 84 ? -12.357 3.881 5.965 1.00 87.75 84 ASP A N 1
ATOM 657 C CA . ASP A 1 84 ? -12.534 3.381 7.333 1.00 87.75 84 ASP A CA 1
ATOM 658 C C . ASP A 1 84 ? -13.655 2.329 7.429 1.00 87.75 84 ASP A C 1
ATOM 660 O O . ASP A 1 84 ? -14.496 2.347 8.331 1.00 87.75 84 ASP A O 1
ATOM 664 N N . ILE A 1 85 ? -13.712 1.409 6.454 1.00 83.81 85 ILE A N 1
ATOM 665 C CA . ILE A 1 85 ? -14.691 0.319 6.454 1.00 83.81 85 ILE A CA 1
ATOM 666 C C . ILE A 1 85 ? -14.259 -0.687 7.522 1.00 83.81 85 ILE A C 1
ATOM 668 O O . ILE A 1 85 ? -13.558 -1.669 7.270 1.00 83.81 85 ILE A O 1
ATOM 672 N N . GLU A 1 86 ? -14.690 -0.401 8.744 1.00 78.00 86 GLU A N 1
ATOM 673 C CA . GLU A 1 86 ? -14.456 -1.164 9.962 1.00 78.00 86 GLU A CA 1
ATOM 674 C C . GLU A 1 86 ? -15.281 -2.459 9.942 1.00 78.00 86 GLU A C 1
ATOM 676 O O . GLU A 1 86 ? -16.343 -2.587 10.560 1.00 78.00 86 GLU A O 1
ATOM 681 N N . PHE A 1 87 ? -14.783 -3.467 9.223 1.00 73.19 87 PHE A N 1
ATOM 682 C CA . PHE A 1 87 ? -15.358 -4.814 9.274 1.00 73.19 87 PHE A CA 1
ATOM 683 C C . PHE A 1 87 ? -15.373 -5.364 10.709 1.00 73.19 87 PHE A C 1
ATOM 685 O O . PHE A 1 87 ? -16.279 -6.107 11.076 1.00 73.19 87 PHE A O 1
ATOM 692 N N . THR A 1 88 ? -14.406 -4.967 11.537 1.00 69.94 88 THR A N 1
ATOM 693 C CA . THR A 1 88 ? -14.306 -5.359 12.947 1.00 69.94 88 THR A CA 1
ATOM 694 C C . THR A 1 88 ? -15.511 -4.882 13.753 1.00 69.94 88 THR A C 1
ATOM 696 O O . THR A 1 88 ? -16.169 -5.705 14.385 1.00 69.94 88 THR A O 1
ATOM 699 N N . THR A 1 89 ? -15.877 -3.598 13.656 1.00 74.88 89 THR A N 1
ATOM 700 C CA . THR A 1 89 ? -17.056 -3.049 14.347 1.00 74.88 89 THR A CA 1
ATOM 701 C C . THR A 1 89 ? -18.341 -3.767 13.942 1.00 74.88 89 THR A C 1
ATOM 703 O O . THR A 1 89 ? -19.197 -4.038 14.787 1.00 74.88 89 THR A O 1
ATOM 706 N N . PHE A 1 90 ? -18.481 -4.121 12.659 1.00 76.81 90 PHE A N 1
ATOM 707 C CA . PHE A 1 90 ? -19.622 -4.909 12.191 1.00 76.81 90 PHE A CA 1
ATOM 708 C C . PHE A 1 90 ? -19.686 -6.283 12.875 1.00 76.81 90 PHE A C 1
ATOM 710 O O . PHE A 1 90 ? -20.749 -6.681 13.353 1.00 76.81 90 PHE A O 1
ATOM 717 N N . ILE A 1 91 ? -18.558 -6.997 12.953 1.00 79.06 91 ILE A N 1
ATOM 718 C CA . ILE A 1 91 ? -18.491 -8.318 13.592 1.00 79.06 91 ILE A CA 1
ATOM 719 C C . ILE A 1 91 ? -18.780 -8.229 15.093 1.00 79.06 91 ILE A C 1
ATOM 721 O O . ILE A 1 91 ? -19.557 -9.038 15.595 1.00 79.06 91 ILE A O 1
ATOM 725 N N . GLU A 1 92 ? -18.213 -7.248 15.794 1.00 82.12 92 GLU A N 1
ATOM 726 C CA . GLU A 1 92 ? -18.452 -7.032 17.227 1.00 82.12 92 GLU A CA 1
ATOM 727 C C . GLU A 1 92 ? -19.935 -6.762 17.507 1.00 82.12 92 GLU A C 1
ATOM 729 O O . GLU A 1 92 ? -20.565 -7.480 18.284 1.00 82.12 92 GLU A O 1
ATOM 734 N N . THR A 1 93 ? -20.531 -5.814 16.778 1.00 80.62 93 THR A N 1
ATOM 735 C CA . THR A 1 93 ? -21.956 -5.468 16.916 1.00 80.62 93 THR A CA 1
ATOM 736 C C . THR A 1 93 ? -22.859 -6.679 16.655 1.00 80.62 93 THR A C 1
ATOM 738 O O . THR A 1 93 ? -23.847 -6.900 17.357 1.00 80.62 93 THR A O 1
ATOM 741 N N . PHE A 1 94 ? -22.534 -7.492 15.645 1.00 83.88 94 PHE A N 1
ATOM 742 C CA . PHE A 1 94 ? -23.314 -8.683 15.310 1.00 83.88 94 PHE A CA 1
ATOM 743 C C . PHE A 1 94 ? -23.194 -9.780 16.378 1.00 83.88 94 PHE A C 1
ATOM 745 O O . PHE A 1 94 ? -24.179 -10.450 16.693 1.00 83.88 94 PHE A O 1
ATOM 752 N N . GLN A 1 95 ? -22.003 -9.963 16.955 1.00 85.00 95 GLN A N 1
ATOM 753 C CA . GLN A 1 95 ? -21.782 -10.916 18.043 1.00 85.00 95 GLN A CA 1
ATOM 754 C C . GLN A 1 95 ? -22.532 -10.519 19.316 1.00 85.00 95 GLN A C 1
ATOM 756 O O . GLN A 1 95 ? -23.107 -11.393 19.963 1.00 85.00 95 GLN A O 1
ATOM 761 N N . GLU A 1 96 ? -22.567 -9.229 19.654 1.00 86.75 96 GLU A N 1
ATOM 762 C CA . GLU A 1 96 ? -23.343 -8.714 20.788 1.00 86.75 96 GLU A CA 1
ATOM 763 C C . GLU A 1 96 ? -24.849 -8.925 20.589 1.00 86.75 96 GLU A C 1
ATOM 765 O O . GLU A 1 96 ? -25.528 -9.440 21.478 1.00 86.75 96 GLU A O 1
ATOM 770 N N . ALA A 1 97 ? -25.369 -8.607 19.399 1.00 80.19 97 ALA A N 1
ATOM 771 C CA . ALA A 1 97 ? -26.785 -8.781 19.071 1.00 80.19 97 ALA A CA 1
ATOM 772 C C . ALA A 1 97 ? -27.241 -10.253 19.082 1.00 80.19 97 ALA A C 1
ATOM 774 O O . ALA A 1 97 ? -28.408 -10.537 19.333 1.00 80.19 97 ALA A O 1
ATOM 775 N N . GLY A 1 98 ? -26.339 -11.203 18.815 1.00 77.69 98 GLY A N 1
ATOM 776 C CA . GLY A 1 98 ? -26.636 -12.638 18.861 1.00 77.69 98 GLY A CA 1
ATOM 777 C C . GLY A 1 98 ? -26.694 -13.245 20.270 1.00 77.69 98 GLY A C 1
ATOM 778 O O . GLY A 1 98 ? -27.026 -14.423 20.395 1.00 77.69 98 GLY A O 1
ATOM 779 N N . GLN A 1 99 ? -26.348 -12.485 21.316 1.00 66.12 99 GLN A N 1
ATOM 780 C CA . GLN A 1 99 ? -26.345 -12.947 22.713 1.00 66.12 99 GLN A CA 1
ATOM 781 C C . GLN A 1 99 ? -27.563 -12.480 23.533 1.00 66.12 99 GLN A C 1
ATOM 783 O O . GLN A 1 99 ? -27.668 -12.841 24.707 1.00 66.12 99 GLN A O 1
ATOM 788 N N . THR A 1 100 ? -28.474 -11.704 22.938 1.00 57.34 100 THR A N 1
ATOM 789 C CA . THR A 1 100 ? -29.743 -11.255 23.550 1.00 57.34 100 THR A CA 1
ATOM 790 C C . THR A 1 100 ? -30.917 -12.121 23.123 1.00 57.34 100 THR A C 1
ATOM 792 O O . THR A 1 100 ? -31.764 -12.431 23.989 1.00 57.34 100 THR A O 1
#

Mean predicted aligned error: 14.78 Å

Foldseek 3Di:
DVVVVVVVVVVVVVCVVVVVVPDPPPDPPPPPLALVVLLVVLVVCVVVVVLVSSLVSLVVSCVRPVPDPSSVVSNVVSVCSVVVVPPVVVVVVVVVVVVD

Solvent-accessible surface area (backbone atoms only — not comparable to full-atom values): 5740 Å² total; per-residue (Å²): 141,59,66,69,63,53,51,55,52,51,55,55,60,71,51,48,64,65,75,69,58,80,64,90,83,68,83,84,73,83,63,73,84,42,39,66,57,24,36,53,52,14,52,52,24,50,74,73,66,39,29,66,63,11,32,53,31,19,51,60,14,30,76,69,41,73,83,40,63,66,39,54,50,54,31,50,52,23,50,36,60,66,67,64,61,56,63,62,60,54,53,52,54,52,55,57,65,74,74,114

Sequence (100 aa):
MTVHRNLVKFIFILMLPIFLGCNIFSSMNSESDDAGSLLEQGKAALQNGENEKALEYLEDAKMKDPDNYDILYFHSVATARVNDIEFTTFIETFQEAGQT

Nearest PDB structures (foldseek):
  8arc-assembly2_C  TM=8.313E-01  e=2.591E-01  Photorhabdus laumondii subsp. laumondii TTO1
  7qij-assembly1_CC  TM=9.251E-01  e=7.826E-01  Yersinia enterocolitica
  3q4a-assembly1_B  TM=9.158E-01  e=1.203E+00  Mus musculus
  8arb-assembly1_A  TM=8.263E-01  e=1.001E+00  Yersinia enterocolitica
  7kw7-assembly1_E  TM=7.807E-01  e=1.131E+00  Homo sapiens